Protein AF-A0A430SBT6-F1 (afdb_monomer_lite)

Radius of gyration: 15.85 Å; chains: 1; bounding box: 48×13×37 Å

Sequence (81 aa):
MDTFADWLFVVLWGAGVLLTLVPFVPATLLILAAALLHEALVGFRELSLAMWLALGFLALLAMTLDNVATLLGARRYGAGR

pLDDT: mean 91.65, std 8.77, range [53.56, 98.0]

Foldseek 3Di:
DPVVLVVQLVVQLVVLVVCVPPPPDLSLVSNLVSVVSSCVVVVVPPDDPVNVVVSVVVSVVVVVVVVVVVVVVCVVVPVPD

Organism: Thermus scotoductus (NCBI:txid37636)

Structure (mmCIF, N/CA/C/O backbone):
data_AF-A0A430SBT6-F1
#
_entry.id   AF-A0A430SBT6-F1
#
loop_
_atom_site.group_PDB
_atom_site.id
_atom_site.type_symbol
_atom_site.label_atom_id
_atom_site.label_alt_id
_atom_site.label_comp_id
_atom_site.label_asym_id
_atom_site.label_entity_id
_atom_site.label_seq_id
_atom_site.pdbx_PDB_ins_code
_atom_site.Cartn_x
_atom_site.Cartn_y
_atom_site.Cartn_z
_atom_site.occupancy
_atom_site.B_iso_or_equiv
_atom_site.auth_seq_id
_atom_site.auth_comp_id
_atom_site.auth_asym_id
_atom_site.auth_atom_id
_atom_site.pdbx_PDB_model_num
ATOM 1 N N . MET A 1 1 ? -20.772 -2.253 10.086 1.00 62.62 1 MET A N 1
ATOM 2 C CA . MET A 1 1 ? -20.400 -2.382 8.670 1.00 62.62 1 MET A CA 1
ATOM 3 C C . MET A 1 1 ? -20.924 -1.137 7.998 1.00 62.62 1 MET A C 1
ATOM 5 O O . MET A 1 1 ? -22.139 -0.979 7.9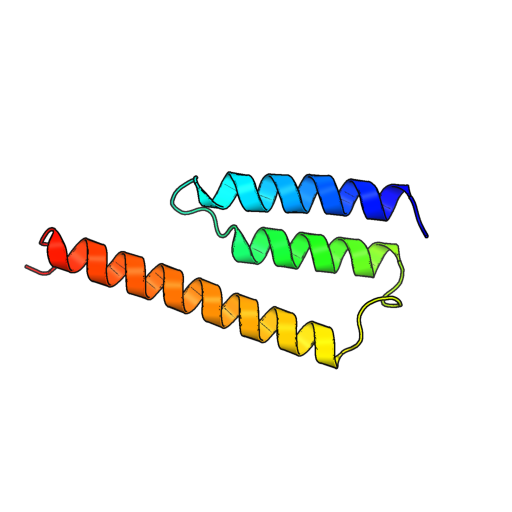06 1.00 62.62 1 MET A O 1
ATOM 9 N N . ASP A 1 2 ? -20.034 -0.189 7.728 1.00 84.88 2 ASP A N 1
ATOM 10 C CA . ASP A 1 2 ? -20.399 1.042 7.035 1.00 84.88 2 ASP A CA 1
ATOM 11 C C . ASP A 1 2 ? -20.322 0.751 5.536 1.00 84.88 2 ASP A C 1
ATOM 13 O O . ASP A 1 2 ? -19.251 0.761 4.934 1.00 84.88 2 ASP A O 1
ATOM 17 N N . THR A 1 3 ? -21.474 0.423 4.946 1.00 92.56 3 THR A N 1
ATOM 18 C CA . THR A 1 3 ? -21.572 -0.005 3.545 1.00 92.56 3 THR A CA 1
ATOM 19 C C . THR A 1 3 ? -20.944 1.007 2.588 1.00 92.56 3 THR A C 1
ATOM 21 O O . THR A 1 3 ? -20.413 0.617 1.550 1.00 92.56 3 THR A O 1
ATOM 24 N N . PHE A 1 4 ? -20.980 2.299 2.922 1.00 94.56 4 PHE A N 1
ATOM 25 C CA . PHE A 1 4 ? -20.346 3.325 2.104 1.00 94.56 4 PHE A CA 1
ATOM 26 C C . PHE A 1 4 ? -18.819 3.220 2.153 1.00 94.56 4 PHE A C 1
ATOM 28 O O . PHE A 1 4 ? -18.186 3.209 1.095 1.00 94.56 4 PHE A O 1
ATOM 35 N N . ALA A 1 5 ? -18.237 3.108 3.352 1.00 94.31 5 ALA A N 1
ATOM 36 C CA . ALA A 1 5 ? -16.792 2.956 3.515 1.00 94.31 5 ALA A CA 1
ATOM 37 C C . ALA A 1 5 ? -16.288 1.710 2.772 1.00 94.31 5 ALA A C 1
ATOM 39 O O . ALA A 1 5 ? -15.322 1.800 2.012 1.00 94.31 5 ALA A O 1
ATOM 40 N N . ASP A 1 6 ? -16.992 0.585 2.911 1.00 95.00 6 ASP A N 1
ATOM 41 C CA . ASP A 1 6 ? -16.630 -0.688 2.282 1.00 95.00 6 ASP A CA 1
ATOM 42 C C . ASP A 1 6 ? -16.597 -0.581 0.748 1.00 95.00 6 ASP A C 1
ATOM 44 O O . ASP A 1 6 ? -15.610 -0.952 0.109 1.00 95.00 6 ASP A O 1
ATOM 48 N N . TRP A 1 7 ? -17.642 -0.015 0.134 1.00 97.44 7 TRP A N 1
ATOM 49 C CA . TRP A 1 7 ? -17.681 0.165 -1.321 1.00 97.44 7 TRP A CA 1
ATOM 50 C C . TRP A 1 7 ? -16.664 1.188 -1.820 1.00 97.44 7 TRP A C 1
ATOM 52 O O . TRP A 1 7 ? -16.052 0.973 -2.869 1.00 97.44 7 TRP A O 1
ATOM 62 N N . LEU A 1 8 ? -16.447 2.276 -1.077 1.00 96.25 8 LEU A N 1
ATOM 63 C CA . LEU A 1 8 ? -15.413 3.253 -1.405 1.00 96.25 8 LEU A CA 1
ATOM 64 C C . LEU A 1 8 ? -14.029 2.594 -1.411 1.00 96.25 8 LEU A C 1
ATOM 66 O O . LEU A 1 8 ? -13.264 2.788 -2.358 1.00 96.25 8 LEU A O 1
ATOM 70 N N . PHE A 1 9 ? -13.731 1.771 -0.403 1.00 96.88 9 PHE A N 1
ATOM 71 C CA . PHE A 1 9 ? -12.494 0.999 -0.350 1.00 96.88 9 PHE A CA 1
ATOM 72 C C . PHE A 1 9 ? -12.360 0.070 -1.553 1.00 96.88 9 PHE A C 1
ATOM 74 O O . PHE A 1 9 ? -11.330 0.105 -2.218 1.00 96.88 9 PHE A O 1
ATOM 81 N N . VAL A 1 10 ? -13.397 -0.706 -1.882 1.00 97.38 10 VAL A N 1
ATOM 82 C CA . VAL A 1 10 ? -13.375 -1.630 -3.029 1.00 97.38 10 VAL A CA 1
ATOM 83 C C . VAL A 1 10 ? -13.084 -0.896 -4.339 1.00 97.38 10 VAL A C 1
ATOM 85 O O . VAL A 1 10 ? -12.262 -1.361 -5.130 1.00 97.38 10 VAL A O 1
ATOM 88 N N . VAL A 1 11 ? -13.711 0.262 -4.568 1.00 98.00 11 VAL A N 1
ATOM 89 C CA . VAL A 1 11 ? -13.488 1.064 -5.782 1.00 98.00 11 VAL A CA 1
ATOM 90 C C . VAL A 1 11 ? -12.060 1.608 -5.831 1.00 98.00 11 VAL A C 1
ATOM 92 O O . VAL A 1 11 ? -11.396 1.478 -6.860 1.00 98.00 11 VAL A O 1
ATOM 95 N N . LEU A 1 12 ? -11.566 2.188 -4.735 1.00 97.56 12 LEU A N 1
ATOM 96 C CA . LEU A 1 12 ? -10.213 2.752 -4.674 1.00 97.56 12 LEU A CA 1
ATOM 97 C C . LEU A 1 12 ? -9.132 1.672 -4.767 1.00 97.56 12 LEU A C 1
ATOM 99 O O . LEU A 1 12 ? -8.148 1.846 -5.484 1.00 97.56 12 LEU A O 1
ATOM 103 N N . TRP A 1 13 ? -9.331 0.544 -4.089 1.00 97.12 13 TRP A N 1
ATOM 104 C CA . TRP A 1 13 ? -8.470 -0.628 -4.185 1.00 97.12 13 TRP A CA 1
ATOM 105 C C . TRP A 1 13 ? -8.444 -1.167 -5.616 1.00 97.12 13 TRP A C 1
ATOM 107 O O . TRP A 1 13 ? -7.365 -1.350 -6.176 1.00 97.12 13 TRP A O 1
ATOM 117 N N . GLY A 1 14 ? -9.612 -1.344 -6.241 1.00 97.88 14 GLY A N 1
ATOM 118 C CA . GLY A 1 14 ? -9.723 -1.809 -7.623 1.00 97.88 14 GLY A CA 1
ATOM 119 C C . GLY A 1 14 ? -9.039 -0.861 -8.608 1.00 97.88 14 GLY A C 1
ATOM 120 O O . GLY A 1 14 ? -8.282 -1.307 -9.469 1.00 97.88 14 GLY A O 1
ATOM 121 N N . ALA A 1 15 ? -9.220 0.450 -8.441 1.00 97.12 15 ALA A N 1
ATOM 122 C CA . ALA A 1 15 ? -8.495 1.456 -9.213 1.00 97.12 15 ALA A CA 1
ATOM 123 C C . ALA A 1 15 ? -6.977 1.366 -8.984 1.00 97.12 15 ALA A C 1
ATOM 125 O O . ALA A 1 15 ? -6.217 1.386 -9.948 1.00 97.12 15 ALA A O 1
ATOM 126 N N . GLY A 1 16 ? -6.531 1.200 -7.736 1.00 95.88 16 GLY A N 1
ATOM 127 C CA . GLY A 1 16 ? -5.125 0.984 -7.391 1.00 95.88 16 GLY A CA 1
ATOM 128 C C . GLY A 1 16 ? -4.533 -0.245 -8.083 1.00 95.88 16 GLY A C 1
ATOM 129 O O . GLY A 1 16 ? -3.454 -0.157 -8.663 1.00 95.88 16 GLY A O 1
ATOM 130 N N . VAL A 1 17 ? -5.266 -1.361 -8.112 1.00 95.25 17 VAL A N 1
ATOM 131 C CA . VAL A 1 17 ? -4.869 -2.576 -8.841 1.00 95.25 17 VAL A CA 1
ATOM 132 C C . VAL A 1 17 ? -4.753 -2.303 -10.340 1.00 95.25 17 VAL A C 1
ATOM 134 O O . VAL A 1 17 ? -3.748 -2.667 -10.940 1.00 95.25 17 VAL A O 1
ATOM 137 N N . LEU A 1 18 ? -5.721 -1.623 -10.957 1.00 96.81 18 LEU A N 1
ATOM 138 C CA . LEU A 1 18 ? -5.644 -1.274 -12.383 1.00 96.81 18 LEU A CA 1
ATOM 139 C C . LEU A 1 18 ? -4.457 -0.352 -12.690 1.00 96.81 18 LEU A C 1
ATOM 141 O O . LEU A 1 18 ? -3.795 -0.506 -13.717 1.00 96.81 18 LEU A O 1
ATOM 145 N N . LEU A 1 19 ? -4.150 0.570 -11.779 1.00 95.12 19 LEU A N 1
ATOM 146 C CA . LEU A 1 19 ? -3.019 1.484 -11.901 1.00 95.12 19 LEU A CA 1
ATOM 147 C C . LEU A 1 19 ? -1.655 0.785 -11.817 1.00 95.12 19 LEU A C 1
ATOM 149 O O . LEU A 1 19 ? -0.673 1.385 -12.240 1.00 95.12 19 LEU A O 1
ATOM 153 N N . THR A 1 20 ? -1.570 -0.477 -11.374 1.00 91.19 20 THR A N 1
ATOM 154 C CA . THR A 1 20 ? -0.319 -1.268 -11.455 1.00 91.19 20 THR A CA 1
ATOM 155 C C . THR A 1 20 ? 0.158 -1.474 -12.896 1.00 91.19 20 THR A C 1
ATOM 157 O O . THR A 1 20 ? 1.348 -1.668 -13.133 1.00 91.19 20 THR A O 1
ATOM 160 N N . LEU A 1 21 ? -0.754 -1.394 -13.872 1.00 90.75 21 LEU A N 1
ATOM 161 C CA . LEU A 1 21 ? -0.436 -1.484 -15.299 1.00 90.75 21 LEU A CA 1
ATOM 162 C C . LEU A 1 21 ? 0.119 -0.168 -15.861 1.00 90.75 21 LEU A C 1
ATOM 164 O O . LEU A 1 21 ? 0.651 -0.147 -16.972 1.00 90.75 21 LEU A O 1
ATOM 168 N N . VAL A 1 22 ? -0.031 0.935 -15.123 1.00 90.56 22 VAL A N 1
ATOM 169 C CA . VAL A 1 22 ? 0.411 2.259 -15.550 1.00 90.56 22 VAL A CA 1
ATOM 170 C C . VAL A 1 22 ? 1.826 2.500 -15.017 1.00 90.56 22 VAL A C 1
ATOM 172 O O . VAL A 1 22 ? 2.030 2.540 -13.802 1.00 90.56 22 VAL A O 1
ATOM 175 N N . PRO A 1 23 ? 2.827 2.689 -15.896 1.00 84.19 23 PRO A N 1
ATOM 176 C CA . PRO A 1 23 ? 4.192 2.937 -15.456 1.00 84.19 23 PRO A CA 1
ATOM 177 C C . PRO A 1 23 ? 4.278 4.233 -14.641 1.00 84.19 23 PRO A C 1
ATOM 179 O O . PRO A 1 23 ? 3.542 5.188 -14.884 1.00 84.19 23 PRO A O 1
ATOM 182 N N . PHE A 1 24 ? 5.211 4.266 -13.687 1.00 82.94 24 PHE A N 1
ATOM 183 C CA . PHE A 1 24 ? 5.476 5.392 -12.776 1.00 82.94 24 PHE A CA 1
ATOM 184 C C . PHE A 1 24 ? 4.372 5.721 -11.758 1.00 82.94 24 PHE A C 1
ATOM 186 O O . PHE A 1 24 ? 4.567 6.620 -10.939 1.00 82.94 24 PHE A O 1
ATOM 193 N N . VAL A 1 25 ? 3.246 5.000 -11.743 1.00 89.06 25 VAL A N 1
ATOM 194 C CA . VAL A 1 25 ? 2.221 5.176 -10.708 1.00 89.06 25 VAL A CA 1
ATOM 195 C C . VAL A 1 25 ? 2.566 4.317 -9.486 1.00 89.06 25 VAL A C 1
ATOM 197 O O . VAL A 1 25 ? 2.734 3.106 -9.626 1.00 89.06 25 VAL A O 1
ATOM 200 N N . PRO A 1 26 ? 2.638 4.887 -8.267 1.00 90.38 26 PRO A N 1
ATOM 201 C CA . PRO A 1 26 ? 2.91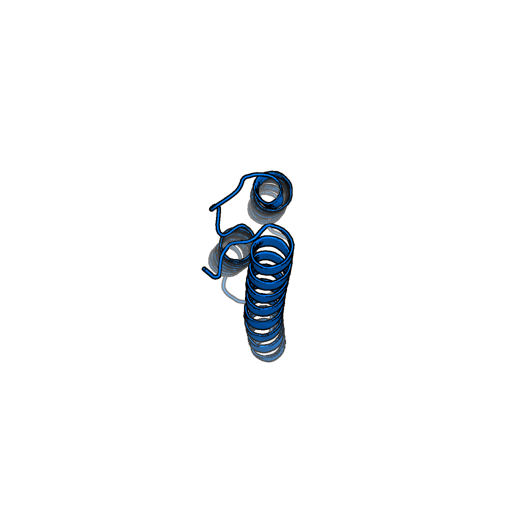4 4.119 -7.056 1.00 90.38 26 PRO A CA 1
ATOM 202 C C . PRO A 1 26 ? 1.647 3.397 -6.567 1.00 90.38 26 PRO A C 1
ATOM 204 O O . PRO A 1 26 ? 1.104 3.704 -5.505 1.00 90.38 26 PRO A O 1
ATOM 207 N N . ALA A 1 27 ? 1.161 2.433 -7.352 1.00 93.44 27 ALA A N 1
ATOM 208 C CA . ALA A 1 27 ? -0.080 1.697 -7.105 1.00 93.44 27 ALA A CA 1
ATOM 209 C C . ALA A 1 27 ? -0.136 1.061 -5.704 1.00 93.44 27 ALA A C 1
ATOM 211 O O . ALA A 1 27 ? -1.158 1.147 -5.024 1.00 93.44 27 ALA A O 1
ATOM 212 N N . THR A 1 28 ? 0.985 0.519 -5.223 1.00 93.94 28 THR A N 1
ATOM 213 C CA . THR A 1 28 ? 1.117 -0.039 -3.868 1.00 93.94 28 THR A CA 1
ATOM 214 C C . THR A 1 28 ? 0.798 0.989 -2.777 1.00 93.94 28 THR A C 1
ATOM 216 O O . THR A 1 28 ? 0.095 0.672 -1.817 1.00 93.94 28 THR A O 1
ATOM 219 N N . LEU A 1 29 ? 1.247 2.242 -2.932 1.00 94.56 29 LEU A N 1
ATOM 220 C CA . LEU A 1 29 ? 0.937 3.316 -1.983 1.00 94.56 29 LEU A CA 1
ATOM 221 C C . LEU A 1 29 ? -0.520 3.766 -2.087 1.00 94.56 29 LEU A C 1
ATOM 223 O O . LEU A 1 29 ? -1.124 4.074 -1.066 1.00 94.56 29 LEU A O 1
ATOM 227 N N . LEU A 1 30 ? -1.099 3.775 -3.291 1.00 95.81 30 LEU A N 1
ATOM 228 C CA . LEU A 1 30 ? -2.518 4.095 -3.480 1.00 95.81 30 LEU A CA 1
ATOM 229 C C . LEU A 1 30 ? -3.423 3.062 -2.803 1.00 95.81 30 LEU A C 1
ATOM 231 O O . LEU A 1 30 ? -4.386 3.435 -2.138 1.00 95.81 30 LEU A O 1
ATOM 235 N N . ILE A 1 31 ? -3.081 1.777 -2.910 1.00 95.94 31 ILE A N 1
ATOM 236 C CA . ILE A 1 31 ? -3.792 0.692 -2.223 1.00 95.94 31 ILE A CA 1
ATOM 237 C C . ILE A 1 31 ? -3.683 0.851 -0.700 1.00 95.94 31 ILE A C 1
ATOM 239 O O . ILE A 1 31 ? -4.687 0.742 0.005 1.00 95.94 31 ILE A O 1
ATOM 243 N N . LEU A 1 32 ? -2.490 1.163 -0.184 1.00 96.31 32 LEU A N 1
ATOM 244 C CA . LEU A 1 32 ? -2.297 1.394 1.249 1.00 96.31 32 LEU A CA 1
ATOM 245 C C . LEU A 1 32 ? -3.056 2.642 1.736 1.00 96.31 32 LEU A C 1
ATOM 247 O O . LEU A 1 32 ? -3.651 2.623 2.812 1.00 96.31 32 LEU A O 1
ATOM 251 N N . ALA A 1 33 ? -3.088 3.706 0.931 1.00 97.00 33 ALA A N 1
ATOM 252 C CA . ALA A 1 33 ? -3.856 4.914 1.217 1.00 97.00 33 ALA A CA 1
ATOM 253 C C . ALA A 1 33 ? -5.368 4.648 1.221 1.00 97.00 33 ALA A C 1
ATOM 255 O O . ALA A 1 33 ? -6.072 5.186 2.072 1.00 97.00 33 ALA A O 1
ATOM 256 N N . ALA A 1 34 ? -5.867 3.788 0.326 1.00 97.25 34 ALA A N 1
ATOM 257 C CA . ALA A 1 34 ? -7.264 3.360 0.331 1.00 97.25 34 ALA A CA 1
ATOM 258 C C . ALA A 1 34 ? -7.621 2.618 1.629 1.00 97.25 34 ALA A C 1
ATOM 260 O O . ALA A 1 34 ? -8.651 2.915 2.232 1.00 97.25 34 ALA A O 1
ATOM 261 N N . ALA A 1 35 ? -6.752 1.714 2.095 1.00 96.75 35 ALA A N 1
ATOM 262 C CA . ALA A 1 35 ? -6.935 1.027 3.377 1.00 96.75 35 ALA A CA 1
ATOM 263 C C . ALA A 1 35 ? -6.905 2.005 4.565 1.00 96.75 35 ALA A C 1
ATOM 265 O O . ALA A 1 35 ? -7.706 1.888 5.488 1.00 96.75 35 ALA A O 1
ATOM 266 N N . LEU A 1 36 ? -6.020 3.008 4.527 1.00 97.00 36 LEU A N 1
ATOM 267 C CA . LEU A 1 36 ? -5.929 4.025 5.580 1.00 97.00 36 LEU A CA 1
ATOM 268 C C . LEU A 1 36 ? -7.168 4.913 5.623 1.00 97.00 36 LEU A C 1
ATOM 270 O O . LEU A 1 36 ? -7.663 5.227 6.702 1.00 97.00 36 LEU A O 1
ATOM 274 N N . LEU A 1 37 ? -7.670 5.309 4.453 1.00 97.38 37 LEU A N 1
ATOM 275 C CA . LEU A 1 37 ? -8.900 6.077 4.339 1.00 97.38 37 LEU A CA 1
ATOM 276 C C . LEU A 1 37 ? -10.091 5.280 4.873 1.00 97.38 37 LEU A C 1
ATOM 278 O O . LEU A 1 37 ? -10.888 5.834 5.622 1.00 97.38 37 LEU A O 1
ATOM 282 N N . HIS A 1 38 ? -10.194 3.995 4.524 1.00 96.75 38 HIS A N 1
ATOM 283 C CA . HIS A 1 38 ? -11.236 3.115 5.053 1.00 96.75 38 HIS A CA 1
ATOM 284 C C . HIS A 1 38 ? -11.190 3.058 6.582 1.00 96.75 38 HIS A C 1
ATOM 286 O O . HIS A 1 38 ? -12.182 3.409 7.217 1.00 96.75 38 HIS A O 1
ATOM 292 N N . GLU A 1 39 ? -10.025 2.776 7.175 1.00 95.69 39 GLU A N 1
ATOM 293 C CA . GLU A 1 39 ? -9.868 2.777 8.637 1.00 95.69 39 GLU A CA 1
ATOM 294 C C . GLU A 1 39 ? -10.196 4.121 9.278 1.00 95.69 39 GLU A C 1
ATOM 296 O O . GLU A 1 39 ? -10.833 4.164 10.329 1.00 95.69 39 GLU A O 1
ATOM 301 N N . ALA A 1 40 ? -9.811 5.230 8.649 1.00 96.00 40 ALA A N 1
ATOM 302 C CA . ALA A 1 40 ? -10.151 6.556 9.145 1.00 96.00 40 ALA A CA 1
ATOM 303 C C . ALA A 1 40 ? -11.673 6.790 9.165 1.00 96.00 40 ALA A C 1
ATOM 305 O O . ALA A 1 40 ? -12.177 7.411 10.101 1.00 96.00 40 ALA A O 1
ATOM 306 N N . LEU A 1 41 ? -12.409 6.263 8.179 1.00 95.75 41 LEU A N 1
ATOM 307 C CA . LEU A 1 41 ? -13.872 6.351 8.110 1.00 95.75 41 LEU A CA 1
ATOM 308 C C . LEU A 1 41 ? -14.561 5.444 9.136 1.00 95.75 41 LEU A C 1
ATOM 310 O O . LEU A 1 41 ? -15.575 5.838 9.711 1.00 95.75 41 LEU A O 1
ATOM 314 N N . VAL A 1 42 ? -14.005 4.260 9.413 1.00 95.31 42 VAL A N 1
ATOM 315 C CA . VAL A 1 42 ? -14.566 3.334 10.415 1.00 95.31 42 VAL A CA 1
ATOM 316 C C . VAL A 1 42 ? -14.038 3.570 11.835 1.00 95.31 42 VAL A C 1
ATOM 318 O O . VAL A 1 42 ? -14.553 2.961 12.779 1.00 95.31 42 VAL A O 1
ATOM 321 N N . GLY A 1 43 ? -13.085 4.490 12.013 1.00 94.19 43 GLY A N 1
ATOM 322 C CA . GLY A 1 43 ? -12.562 4.943 13.304 1.00 94.19 43 GLY A CA 1
ATOM 323 C C . GLY A 1 43 ? -11.431 4.089 13.885 1.00 94.19 43 GLY A C 1
ATOM 324 O O . GLY A 1 43 ? -11.348 3.977 15.107 1.00 94.19 43 GLY A O 1
ATOM 325 N N . PHE A 1 44 ? -10.581 3.488 13.049 1.00 93.06 44 PHE A N 1
ATOM 326 C CA . PHE A 1 44 ? -9.449 2.641 13.457 1.00 93.06 44 PHE A CA 1
ATOM 327 C C . PHE A 1 44 ? -9.867 1.408 14.274 1.00 93.06 44 PHE A C 1
ATOM 329 O O . PHE A 1 44 ? -9.260 1.084 15.297 1.00 93.06 44 PHE A O 1
ATOM 336 N N . ARG A 1 45 ? -10.963 0.757 13.865 1.00 92.06 45 ARG A N 1
ATOM 337 C CA . ARG A 1 45 ? -11.599 -0.334 14.625 1.00 92.06 45 ARG A CA 1
ATOM 338 C C . ARG A 1 45 ? -11.433 -1.714 14.002 1.00 92.06 45 ARG A C 1
ATOM 340 O O . ARG A 1 45 ? -11.643 -2.686 14.726 1.00 92.06 45 ARG A O 1
ATOM 347 N N . GLU A 1 46 ? -11.105 -1.827 12.716 1.00 91.75 46 GLU A N 1
ATOM 348 C CA . GLU A 1 46 ? -11.118 -3.132 12.035 1.00 91.75 46 GLU A CA 1
ATOM 349 C C . GLU A 1 46 ? -9.714 -3.746 11.938 1.00 91.75 46 GLU A C 1
ATOM 351 O O . GLU A 1 46 ? -9.532 -4.939 12.197 1.00 91.75 46 GLU A O 1
ATOM 356 N N . LEU A 1 47 ? -8.699 -2.929 11.663 1.00 94.12 47 LEU A N 1
ATOM 357 C CA . LEU A 1 47 ? -7.304 -3.335 11.559 1.00 94.12 47 LEU A CA 1
ATOM 358 C C . LEU A 1 47 ? -6.552 -3.107 12.873 1.00 94.12 47 LEU A C 1
ATOM 360 O O . LEU A 1 47 ? -6.426 -1.995 13.384 1.00 94.12 47 LEU A O 1
ATOM 364 N N . SER A 1 48 ? -5.953 -4.180 13.389 1.00 96.25 48 SER A N 1
ATOM 365 C CA . SER A 1 48 ? -5.016 -4.091 14.508 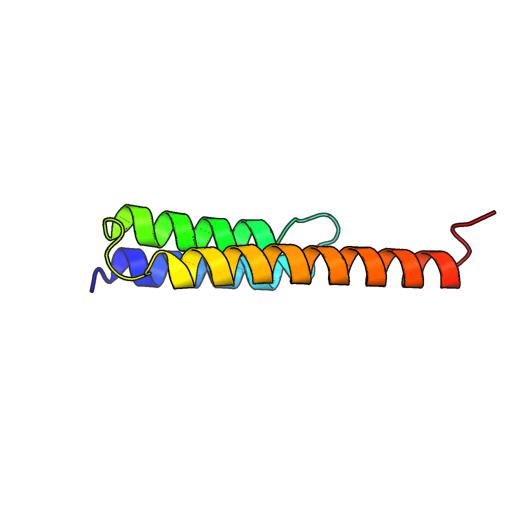1.00 96.25 48 SER A CA 1
ATOM 366 C C . SER A 1 48 ? -3.697 -3.430 14.088 1.00 96.25 48 SER A C 1
ATOM 368 O O . SER A 1 48 ? -3.298 -3.473 12.922 1.00 96.25 48 SER A O 1
ATOM 370 N N . LEU A 1 49 ? -2.950 -2.891 15.060 1.00 95.25 49 LEU A N 1
ATOM 371 C CA . LEU A 1 49 ? -1.609 -2.341 14.819 1.00 95.25 49 LEU A CA 1
ATOM 372 C C . LEU A 1 49 ? -0.668 -3.366 14.162 1.00 95.25 49 LEU A C 1
ATOM 374 O O . LEU A 1 49 ? 0.117 -3.016 13.287 1.00 95.25 49 LEU A O 1
ATOM 378 N N . ALA A 1 50 ? -0.764 -4.641 14.552 1.00 97.56 50 ALA A N 1
ATOM 379 C CA . ALA A 1 50 ? 0.029 -5.709 13.950 1.00 97.56 50 ALA A CA 1
ATOM 380 C C . ALA A 1 50 ? -0.289 -5.885 12.456 1.00 97.56 50 ALA A C 1
ATOM 382 O O . ALA A 1 50 ? 0.626 -6.069 11.655 1.00 97.56 50 ALA A O 1
ATOM 383 N N . MET A 1 51 ? -1.565 -5.773 12.072 1.00 96.75 51 MET A N 1
ATOM 384 C CA . MET A 1 51 ? -1.971 -5.826 10.668 1.00 96.75 51 MET A CA 1
ATOM 385 C C . MET A 1 51 ? -1.458 -4.608 9.895 1.00 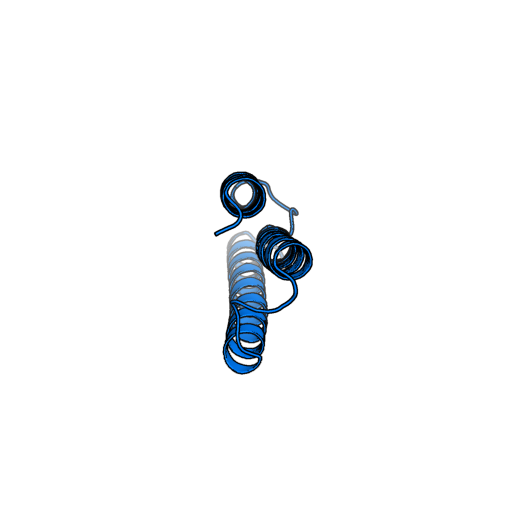96.75 51 MET A C 1
ATOM 387 O O . MET A 1 51 ? -0.949 -4.759 8.790 1.00 96.75 51 MET A O 1
ATOM 391 N N . TRP A 1 52 ? -1.493 -3.419 10.499 1.00 96.81 52 TRP A N 1
ATOM 392 C CA . TRP A 1 52 ? -0.897 -2.212 9.919 1.00 96.81 52 TRP A CA 1
ATOM 393 C C . TRP A 1 52 ? 0.602 -2.355 9.655 1.00 96.81 52 TRP A C 1
ATOM 395 O O . TRP A 1 52 ? 1.078 -2.009 8.574 1.00 96.81 52 TRP A O 1
ATOM 405 N N . LEU A 1 53 ? 1.345 -2.911 10.614 1.00 97.62 53 LEU A N 1
ATOM 406 C CA . LEU A 1 53 ? 2.770 -3.192 10.444 1.00 97.62 53 LEU A CA 1
ATOM 407 C C . LEU A 1 53 ? 3.014 -4.235 9.348 1.00 97.62 53 LEU A C 1
ATOM 409 O O . LEU A 1 53 ? 3.931 -4.066 8.546 1.00 97.62 53 LEU A O 1
ATOM 413 N N . ALA A 1 54 ? 2.180 -5.275 9.274 1.00 97.88 54 ALA A N 1
ATOM 414 C CA . ALA A 1 54 ? 2.262 -6.280 8.220 1.00 97.88 54 ALA A CA 1
ATOM 415 C C . ALA A 1 54 ? 1.984 -5.680 6.831 1.00 97.88 54 ALA A C 1
ATOM 417 O O . ALA A 1 54 ? 2.748 -5.932 5.903 1.00 97.88 54 ALA A O 1
ATOM 418 N N . LEU A 1 55 ? 0.949 -4.844 6.693 1.00 96.81 55 LEU A N 1
ATOM 419 C CA . LEU A 1 55 ? 0.629 -4.134 5.450 1.00 96.81 55 LEU A CA 1
ATOM 420 C C . LEU A 1 55 ? 1.754 -3.182 5.041 1.00 96.81 55 LEU A C 1
ATOM 422 O O . LEU A 1 55 ? 2.150 -3.173 3.878 1.00 96.81 55 LEU A O 1
ATOM 426 N N . GLY A 1 56 ? 2.310 -2.425 5.991 1.00 96.81 56 GLY A N 1
ATOM 427 C CA . GLY A 1 56 ? 3.453 -1.547 5.746 1.00 96.81 56 GLY A CA 1
ATOM 428 C C . GLY A 1 56 ? 4.689 -2.323 5.287 1.00 96.81 56 GLY A C 1
ATOM 429 O O . GLY A 1 56 ? 5.309 -1.964 4.287 1.00 96.81 56 GLY A O 1
ATOM 430 N N . PHE A 1 57 ? 5.015 -3.429 5.959 1.00 98.00 57 PHE A N 1
ATOM 431 C CA . PHE A 1 57 ? 6.109 -4.310 5.551 1.00 98.00 57 PHE A CA 1
ATOM 432 C C . PHE A 1 57 ? 5.878 -4.902 4.155 1.00 98.00 57 PHE A C 1
ATOM 434 O O . PHE A 1 57 ? 6.785 -4.886 3.323 1.00 98.00 57 PHE A O 1
ATOM 441 N N . LEU A 1 58 ? 4.662 -5.376 3.871 1.00 97.00 58 LEU A N 1
ATOM 442 C CA . LEU A 1 58 ? 4.312 -5.954 2.576 1.00 97.00 58 LEU A CA 1
ATOM 443 C C . LEU A 1 58 ? 4.374 -4.908 1.456 1.00 97.00 58 LEU A C 1
ATOM 445 O O . LEU A 1 58 ? 4.872 -5.210 0.375 1.00 97.00 58 LEU A O 1
ATOM 449 N N . ALA A 1 59 ? 3.942 -3.673 1.722 1.00 96.00 59 ALA A N 1
ATOM 450 C CA . ALA A 1 59 ? 4.049 -2.561 0.784 1.00 96.00 59 ALA A CA 1
ATOM 451 C C . ALA A 1 59 ? 5.515 -2.231 0.461 1.00 96.00 59 ALA A C 1
ATOM 453 O O . ALA A 1 59 ? 5.878 -2.110 -0.709 1.00 96.00 59 ALA A O 1
ATOM 454 N N . LEU A 1 60 ? 6.376 -2.153 1.482 1.00 96.75 60 LEU A N 1
ATOM 455 C CA . LEU A 1 60 ? 7.815 -1.937 1.297 1.00 96.75 60 LEU A CA 1
ATOM 456 C C . LEU A 1 60 ? 8.468 -3.081 0.514 1.00 96.75 60 LEU A C 1
ATOM 458 O O . LEU A 1 60 ? 9.287 -2.834 -0.375 1.00 96.75 60 LEU A O 1
ATOM 462 N N . LEU A 1 61 ? 8.096 -4.326 0.818 1.00 96.88 61 LEU A N 1
ATOM 463 C C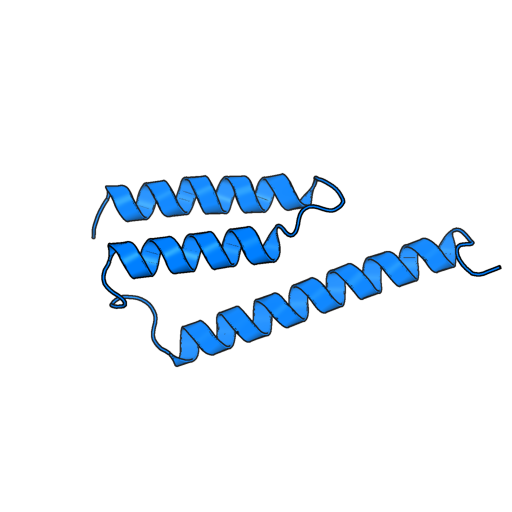A . LEU A 1 61 ? 8.590 -5.501 0.108 1.00 96.88 61 LEU A CA 1
ATOM 464 C C . LEU A 1 61 ? 8.156 -5.477 -1.361 1.00 96.88 61 LEU A C 1
ATOM 466 O O . LEU A 1 61 ? 9.005 -5.628 -2.235 1.00 96.88 61 LEU A O 1
ATOM 470 N N . ALA A 1 62 ? 6.874 -5.229 -1.635 1.00 93.75 62 ALA A N 1
ATOM 471 C CA . ALA A 1 62 ? 6.337 -5.133 -2.990 1.00 93.75 62 ALA A CA 1
ATOM 472 C C . ALA A 1 62 ? 7.062 -4.051 -3.802 1.00 93.75 62 ALA A C 1
ATOM 474 O O . ALA A 1 62 ? 7.626 -4.350 -4.849 1.00 93.75 62 ALA A O 1
ATOM 475 N N . MET A 1 63 ? 7.181 -2.832 -3.265 1.00 92.75 63 MET A N 1
ATOM 476 C CA . MET A 1 63 ? 7.904 -1.745 -3.939 1.00 92.75 63 MET A CA 1
ATOM 477 C C . MET A 1 63 ? 9.381 -2.082 -4.179 1.00 92.75 63 MET A C 1
ATOM 479 O O . MET A 1 63 ? 9.957 -1.703 -5.199 1.00 92.75 63 MET A O 1
ATOM 483 N N . THR A 1 64 ? 10.020 -2.791 -3.247 1.00 94.06 64 THR A N 1
ATOM 484 C CA . THR A 1 64 ? 11.408 -3.242 -3.412 1.00 94.06 64 THR A CA 1
ATOM 485 C C . THR A 1 64 ? 11.516 -4.247 -4.556 1.00 94.06 64 THR A C 1
ATOM 487 O O . THR A 1 64 ? 12.402 -4.117 -5.401 1.00 94.06 64 THR A O 1
ATOM 490 N N . LEU A 1 65 ? 10.603 -5.219 -4.617 1.00 93.50 65 LEU A N 1
ATOM 491 C CA . LEU A 1 65 ? 10.548 -6.212 -5.687 1.00 93.50 65 LEU A CA 1
ATOM 492 C C . LEU A 1 65 ? 10.277 -5.563 -7.047 1.00 93.50 65 LEU A C 1
ATOM 494 O O . LEU A 1 65 ? 10.983 -5.883 -8.002 1.00 93.50 65 LEU A O 1
ATOM 498 N N . ASP A 1 66 ? 9.352 -4.607 -7.125 1.00 89.25 66 ASP A N 1
ATOM 499 C CA . ASP A 1 66 ? 9.034 -3.872 -8.356 1.00 89.25 66 ASP A CA 1
ATOM 500 C C . ASP A 1 66 ? 10.252 -3.094 -8.878 1.00 89.25 66 ASP A C 1
ATOM 502 O O . ASP A 1 66 ? 10.588 -3.145 -10.067 1.00 89.25 66 ASP A O 1
ATOM 506 N N . ASN A 1 67 ? 10.978 -2.421 -7.980 1.00 89.62 67 ASN A N 1
ATOM 507 C CA . ASN A 1 67 ? 12.189 -1.679 -8.328 1.00 89.62 67 ASN A CA 1
ATOM 508 C C . ASN A 1 67 ? 13.334 -2.607 -8.753 1.00 89.62 67 ASN A C 1
ATOM 510 O O . ASN A 1 67 ? 14.036 -2.319 -9.724 1.00 89.62 67 ASN A O 1
ATOM 514 N N . VAL A 1 68 ? 13.515 -3.740 -8.067 1.00 92.56 68 VAL A N 1
ATOM 515 C CA . VAL A 1 68 ? 14.521 -4.747 -8.438 1.00 92.56 68 VAL A CA 1
ATOM 516 C C . VAL A 1 68 ? 14.181 -5.372 -9.789 1.00 92.56 68 VAL A C 1
ATOM 518 O O . VAL A 1 68 ? 15.063 -5.483 -10.640 1.00 92.56 68 VAL A O 1
ATOM 521 N N . ALA A 1 69 ? 12.919 -5.728 -10.027 1.00 89.19 69 ALA A N 1
ATOM 522 C CA . ALA A 1 69 ? 12.459 -6.258 -11.307 1.00 89.19 69 ALA A CA 1
ATOM 523 C C . ALA A 1 69 ? 12.680 -5.247 -12.441 1.00 89.19 69 ALA A C 1
ATOM 525 O O . ALA A 1 69 ? 13.210 -5.608 -13.494 1.00 89.19 69 ALA A O 1
ATOM 526 N N . THR A 1 70 ? 12.367 -3.971 -12.198 1.00 87.00 70 THR A N 1
ATOM 527 C CA . THR A 1 70 ? 12.609 -2.875 -13.145 1.00 87.00 70 THR A CA 1
ATOM 528 C C . THR A 1 70 ? 14.099 -2.712 -13.437 1.00 87.00 70 THR A C 1
ATOM 530 O O . THR A 1 70 ? 14.492 -2.646 -14.601 1.00 87.00 70 THR A O 1
ATOM 533 N N . LEU A 1 71 ? 14.952 -2.717 -12.408 1.00 88.38 71 LEU A N 1
ATOM 534 C CA . LEU A 1 71 ? 16.405 -2.615 -12.562 1.00 88.38 71 LEU A CA 1
ATOM 535 C C . LEU A 1 71 ? 16.984 -3.802 -13.343 1.00 88.38 71 LEU A C 1
ATOM 537 O O . LEU A 1 71 ? 17.814 -3.612 -14.233 1.00 88.38 71 LEU A O 1
ATOM 541 N N . LEU A 1 72 ? 16.561 -5.026 -13.023 1.00 88.00 72 LEU A N 1
ATOM 542 C CA . LEU A 1 72 ? 16.994 -6.237 -13.723 1.00 88.00 72 LEU A CA 1
ATOM 543 C C . LEU A 1 72 ? 16.532 -6.230 -15.185 1.00 88.00 72 LEU A C 1
ATOM 545 O O . LEU A 1 72 ? 17.317 -6.563 -16.076 1.00 88.00 72 LEU A O 1
ATOM 549 N N . GLY A 1 73 ? 15.296 -5.794 -15.439 1.00 86.56 73 GLY A N 1
ATOM 550 C CA . GLY A 1 73 ? 14.774 -5.577 -16.784 1.00 86.56 73 GLY A CA 1
ATOM 551 C C . GLY A 1 73 ? 15.611 -4.556 -17.554 1.00 86.56 73 GLY A C 1
ATOM 552 O O . GLY A 1 73 ? 16.107 -4.856 -18.638 1.00 86.56 73 GLY A O 1
ATOM 553 N N . ALA A 1 74 ? 15.859 -3.388 -16.964 1.00 87.12 74 ALA A N 1
ATOM 554 C CA . ALA A 1 74 ? 16.649 -2.320 -17.569 1.00 87.12 74 ALA A CA 1
ATOM 555 C C . ALA A 1 74 ? 18.089 -2.770 -17.889 1.00 87.12 74 ALA A C 1
ATOM 557 O O . ALA A 1 74 ? 18.583 -2.532 -18.993 1.00 87.12 74 ALA A O 1
ATOM 558 N N . ARG A 1 75 ? 18.738 -3.503 -16.972 1.00 85.00 75 ARG A N 1
ATOM 559 C CA . ARG A 1 75 ? 20.078 -4.079 -17.187 1.00 85.00 75 ARG A CA 1
ATOM 560 C C . ARG A 1 75 ? 20.112 -5.063 -18.355 1.00 85.00 75 ARG A C 1
ATOM 562 O O . ARG A 1 75 ? 21.072 -5.052 -19.122 1.00 85.00 75 ARG A O 1
ATOM 569 N N . ARG A 1 76 ? 19.070 -5.886 -18.527 1.00 82.69 76 ARG A N 1
ATOM 570 C CA . ARG A 1 76 ? 18.965 -6.833 -19.652 1.00 82.69 76 ARG A CA 1
ATOM 571 C C . ARG A 1 76 ? 18.869 -6.127 -21.008 1.00 82.69 76 ARG A C 1
ATOM 573 O O . ARG A 1 76 ? 19.373 -6.658 -21.992 1.00 82.69 76 ARG A O 1
ATOM 580 N N . TYR A 1 77 ? 18.262 -4.941 -21.049 1.00 78.12 77 TYR A N 1
ATOM 581 C CA . TYR A 1 77 ? 18.096 -4.137 -22.265 1.00 78.12 77 TYR A CA 1
ATOM 582 C C . TYR A 1 77 ? 19.139 -3.012 -22.421 1.00 78.12 77 TYR A C 1
ATOM 584 O O . TYR A 1 77 ? 18.977 -2.141 -23.270 1.00 78.12 77 TYR A O 1
ATOM 592 N N . GLY A 1 78 ? 20.240 -3.048 -21.660 1.00 70.00 78 GLY A N 1
ATOM 593 C CA . GLY A 1 78 ? 21.411 -2.196 -21.903 1.00 70.00 78 GLY A CA 1
ATOM 594 C C . GLY A 1 78 ? 21.445 -0.859 -21.158 1.00 70.00 78 GLY A C 1
ATOM 595 O O . GLY A 1 78 ? 22.339 -0.057 -21.424 1.00 70.00 78 GLY A O 1
ATOM 596 N N . ALA A 1 79 ? 20.548 -0.622 -20.196 1.00 63.56 79 ALA A N 1
ATOM 597 C CA . ALA A 1 79 ? 20.663 0.510 -19.275 1.00 63.56 79 ALA A CA 1
ATOM 598 C C . ALA A 1 79 ? 21.797 0.239 -18.266 1.00 63.56 79 ALA A C 1
ATOM 600 O O . ALA A 1 79 ? 21.584 -0.293 -17.175 1.00 63.56 79 ALA A O 1
ATOM 601 N N . GLY A 1 80 ? 23.031 0.517 -18.676 1.00 60.75 80 GLY A N 1
ATOM 602 C CA . GLY A 1 80 ? 24.225 0.293 -17.857 1.00 60.75 80 GLY A CA 1
ATOM 603 C C . GLY A 1 80 ? 25.557 0.540 -18.566 1.00 60.75 80 GLY A C 1
ATOM 604 O O . GLY A 1 80 ? 26.588 0.145 -18.028 1.00 60.75 80 GLY A O 1
ATOM 605 N N . ARG A 1 81 ? 25.540 1.145 -19.759 1.00 53.56 81 ARG A N 1
ATOM 606 C CA . ARG A 1 81 ? 26.724 1.714 -20.410 1.00 53.56 81 ARG A CA 1
ATOM 607 C C . ARG A 1 81 ? 26.661 3.226 -20.318 1.00 53.56 81 ARG A C 1
ATOM 609 O O . ARG A 1 81 ? 25.552 3.751 -20.557 1.00 53.56 81 ARG A O 1
#

InterPro domains:
  IPR007403 Protein of unknown function DUF456 [PF04306] (5-80)

Secondary structure (DSSP, 8-state):
--HHHHHHH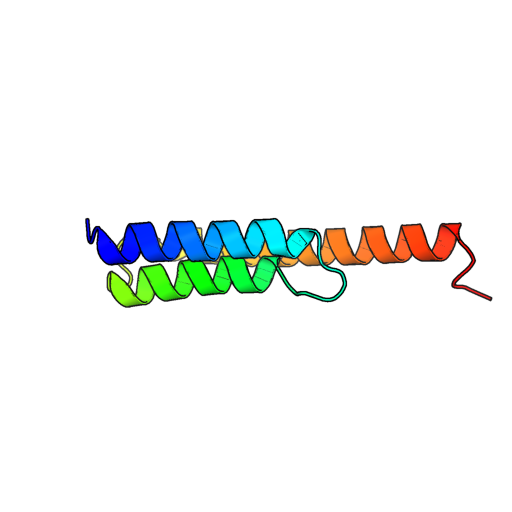HHHHHHHHHHTTSTT--HHHHHHHHHHHHHHHHTS-SS-HHHHHHHHHHHHHHHHHHHHHHHHHHHHTTTT-